Protein AF-A0AAW0RQA4-F1 (afdb_monomer_lite)

Organism: NCBI:txid1069075

InterPro domains:
  IPR039870 Cytochrome oxidase assembly factor 4-like [PTHR13639] (19-90)

Structure (mmCIF, N/CA/C/O backbone):
data_AF-A0AAW0RQA4-F1
#
_entry.id   AF-A0AAW0RQA4-F1
#
loop_
_atom_site.group_PDB
_atom_site.id
_atom_site.type_symbol
_atom_site.label_atom_id
_atom_site.label_alt_id
_atom_site.label_comp_id
_atom_site.label_asym_id
_atom_site.label_entity_id
_atom_site.label_seq_id
_atom_site.pdbx_PDB_ins_code
_atom_site.Cartn_x
_atom_site.Cartn_y
_atom_site.Cartn_z
_atom_site.occupancy
_atom_site.B_iso_or_equiv
_atom_site.auth_seq_id
_atom_site.auth_comp_id
_a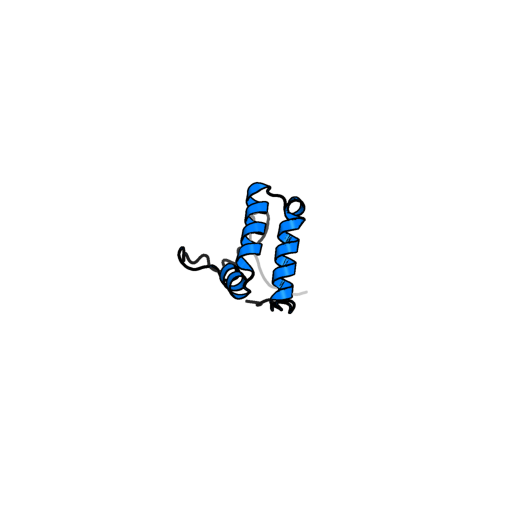tom_site.auth_asym_id
_atom_site.auth_atom_id
_atom_site.pdbx_PDB_model_num
ATOM 1 N N . MET A 1 1 ? -41.077 22.503 -58.609 1.00 51.47 1 MET A N 1
ATOM 2 C CA . MET A 1 1 ? -40.604 23.748 -59.257 1.00 51.47 1 MET A CA 1
ATOM 3 C C . MET A 1 1 ? -40.700 24.875 -58.234 1.00 51.47 1 MET A C 1
ATOM 5 O O . MET A 1 1 ? -41.739 24.958 -57.597 1.00 51.47 1 MET A O 1
ATOM 9 N N . GLY A 1 2 ? -39.643 25.687 -58.086 1.00 40.91 2 GLY A N 1
ATOM 10 C CA . GLY A 1 2 ? -39.533 26.836 -57.163 1.00 40.91 2 GLY A CA 1
ATOM 11 C C . GLY A 1 2 ? -38.747 26.476 -55.893 1.00 40.91 2 GLY A C 1
ATOM 12 O O . GLY A 1 2 ? -39.289 25.762 -55.063 1.00 40.91 2 GLY A O 1
ATOM 13 N N . SER A 1 3 ? -37.435 26.692 -55.756 1.00 51.06 3 SER A N 1
ATOM 14 C CA . SER A 1 3 ? -36.550 27.876 -55.880 1.00 51.06 3 SER A CA 1
ATOM 15 C C . SER A 1 3 ? -36.287 28.588 -54.548 1.00 51.06 3 SER A C 1
ATOM 17 O O . SER A 1 3 ? -37.212 28.861 -53.791 1.00 51.06 3 SER A O 1
ATOM 19 N N . SER A 1 4 ? -35.007 28.953 -54.388 1.00 49.97 4 SER A N 1
ATOM 20 C CA . SER A 1 4 ? -34.358 29.790 -53.362 1.00 49.97 4 SER A CA 1
ATOM 21 C C . SER A 1 4 ? -33.909 29.033 -52.102 1.00 49.97 4 SER A C 1
ATOM 23 O O . SER A 1 4 ? -34.717 28.453 -51.391 1.00 49.97 4 SER A O 1
ATOM 25 N N . HIS A 1 5 ? -32.617 28.987 -51.757 1.00 49.38 5 HIS A N 1
ATOM 26 C CA . HIS A 1 5 ? -31.711 30.137 -51.671 1.00 49.38 5 HIS A CA 1
ATOM 27 C C . HIS A 1 5 ? -30.247 29.827 -52.064 1.00 49.38 5 HIS A C 1
ATOM 29 O O . HIS A 1 5 ? -29.685 28.803 -51.689 1.00 49.38 5 HIS A O 1
ATOM 35 N N . SER A 1 6 ? -29.692 30.774 -52.830 1.00 50.28 6 SER A N 1
ATOM 36 C CA . SER A 1 6 ? -28.319 31.304 -52.946 1.00 50.28 6 SER A CA 1
ATOM 37 C C . SER A 1 6 ? -27.213 30.691 -52.061 1.00 50.28 6 SER A C 1
ATOM 39 O O . SER A 1 6 ? -27.361 30.604 -50.850 1.00 50.28 6 SER A O 1
ATOM 41 N N . ALA A 1 7 ? -26.134 30.173 -52.665 1.00 44.28 7 ALA A N 1
ATOM 42 C CA . ALA A 1 7 ? -24.845 30.848 -52.950 1.00 44.28 7 ALA A CA 1
ATOM 43 C C . ALA A 1 7 ? -23.923 30.972 -51.713 1.00 44.28 7 ALA A C 1
ATOM 45 O O . ALA A 1 7 ? -24.141 31.828 -50.868 1.00 44.28 7 ALA A O 1
ATOM 46 N N . GLN A 1 8 ? -22.957 30.048 -51.569 1.00 46.25 8 GLN A N 1
ATOM 47 C CA . GLN A 1 8 ? -21.498 30.249 -51.781 1.00 46.25 8 GLN A CA 1
ATOM 48 C C . GLN A 1 8 ? -20.756 30.561 -50.453 1.00 46.25 8 GLN A C 1
ATOM 50 O O . GLN A 1 8 ? -21.400 31.027 -49.522 1.00 46.25 8 GLN A O 1
ATOM 55 N N . PRO A 1 9 ? -19.418 30.430 -50.334 1.00 53.88 9 PRO A N 1
ATOM 56 C CA . PRO A 1 9 ? -18.503 29.444 -50.920 1.00 53.88 9 PRO A CA 1
ATOM 57 C C . PRO A 1 9 ? -17.377 28.975 -49.938 1.00 53.88 9 PRO A C 1
ATOM 59 O O . PRO A 1 9 ? -17.278 29.415 -48.801 1.00 53.88 9 PRO A O 1
ATOM 62 N N . GLU A 1 10 ? -16.534 28.052 -50.419 1.00 51.31 10 GLU A N 1
ATOM 63 C CA . GLU A 1 10 ? -15.106 27.831 -50.096 1.00 51.31 10 GLU A CA 1
ATOM 64 C C . GLU A 1 10 ? -14.543 27.997 -48.662 1.00 51.31 10 GLU A C 1
ATOM 66 O O . GLU A 1 10 ? -14.253 29.090 -48.192 1.00 51.31 10 GLU A O 1
ATOM 71 N N . ASN A 1 11 ? -14.158 26.867 -48.052 1.00 46.47 11 ASN A N 1
ATOM 72 C CA . ASN A 1 11 ? -12.916 26.769 -47.272 1.00 46.47 11 ASN A CA 1
ATOM 73 C C . ASN A 1 11 ? -12.421 25.309 -47.224 1.00 46.47 11 ASN A C 1
ATOM 75 O O . ASN A 1 11 ? -12.825 24.505 -46.390 1.00 46.47 11 ASN A O 1
ATOM 79 N N . ARG A 1 12 ? -11.541 24.951 -48.168 1.00 52.41 12 ARG A N 1
ATOM 80 C CA . ARG A 1 12 ? -10.625 23.807 -48.049 1.00 52.41 12 ARG A CA 1
ATOM 81 C C . ARG A 1 12 ? -9.405 24.295 -47.278 1.00 52.41 12 ARG A C 1
ATOM 83 O O . ARG A 1 12 ? -8.698 25.090 -47.887 1.00 52.41 12 ARG A O 1
ATOM 90 N N . LYS A 1 13 ? -9.151 23.780 -46.066 1.00 41.22 13 LYS A N 1
ATOM 91 C CA . LYS A 1 13 ? -7.841 23.459 -45.431 1.00 41.22 13 LYS A CA 1
ATOM 92 C C . LYS A 1 13 ? -8.152 22.502 -44.261 1.00 41.22 13 LYS A C 1
ATOM 94 O O . LYS A 1 13 ? -8.997 22.834 -43.448 1.00 41.22 13 LYS A O 1
ATOM 99 N N . ALA A 1 14 ? -7.875 21.205 -44.394 1.00 49.69 14 ALA A N 1
ATOM 100 C CA . ALA A 1 14 ? -6.642 20.529 -43.963 1.00 49.69 14 ALA A CA 1
ATOM 101 C C . ALA A 1 14 ? -6.460 20.524 -42.429 1.00 49.69 14 ALA A C 1
ATOM 103 O O . ALA A 1 14 ? -6.068 21.547 -41.891 1.00 49.69 14 ALA A O 1
ATOM 104 N N . GLU A 1 15 ? -6.767 19.381 -41.795 1.00 54.09 15 GLU A N 1
ATOM 105 C CA . GLU A 1 15 ? -6.229 18.808 -40.531 1.00 54.09 15 GLU A CA 1
ATOM 106 C C . GLU A 1 15 ? -7.076 17.535 -40.265 1.00 54.09 15 GLU A C 1
ATOM 108 O O . GLU A 1 15 ? -8.290 17.626 -40.101 1.00 54.09 15 GLU A O 1
ATOM 113 N N . GLU A 1 16 ? -6.630 16.308 -40.568 1.00 47.78 16 GLU A N 1
ATOM 114 C CA . GLU A 1 16 ? -5.673 15.477 -39.802 1.00 47.78 16 GLU A CA 1
ATOM 115 C C . GLU A 1 16 ? -6.013 15.480 -38.304 1.00 47.78 16 GLU A C 1
ATOM 117 O O . GLU A 1 16 ? -5.826 16.463 -37.610 1.00 47.78 16 GLU A O 1
ATOM 122 N N . ASP A 1 17 ? -6.816 14.512 -37.867 1.00 43.50 17 ASP A N 1
ATOM 123 C CA . ASP A 1 17 ? -6.363 13.316 -37.138 1.00 43.50 17 ASP A CA 1
ATOM 124 C C . ASP A 1 17 ? -6.287 13.533 -35.613 1.00 43.50 17 ASP A C 1
ATOM 126 O O . ASP A 1 17 ? -5.505 14.317 -35.094 1.00 43.50 17 ASP A O 1
ATOM 130 N N . LYS A 1 18 ? -7.082 12.714 -34.911 1.00 40.50 18 LYS A N 1
ATOM 131 C CA . LYS A 1 18 ? -6.767 12.144 -33.596 1.00 40.50 18 LYS A CA 1
ATOM 132 C C . LYS A 1 18 ? -6.883 13.032 -32.341 1.00 40.50 18 LYS A C 1
ATOM 134 O O . LYS A 1 18 ? -5.940 13.606 -31.827 1.00 40.50 18 LYS A O 1
ATOM 139 N N . MET A 1 19 ? -8.047 12.841 -31.719 1.00 45.88 19 MET A N 1
ATOM 140 C CA . MET A 1 19 ? -8.180 12.193 -30.404 1.00 45.88 19 MET A CA 1
ATOM 141 C C . MET A 1 19 ? -7.809 12.972 -29.130 1.00 45.88 19 MET A C 1
ATOM 143 O O . MET A 1 19 ? -6.654 13.222 -28.816 1.00 45.88 19 MET A O 1
ATOM 147 N N . GLN A 1 20 ? -8.863 13.079 -28.319 1.00 45.62 20 GLN A N 1
ATOM 148 C CA . GLN A 1 20 ? -8.916 13.079 -26.859 1.00 45.62 20 GLN A CA 1
ATOM 149 C C . GLN A 1 20 ? -8.516 14.359 -26.118 1.00 45.62 20 GLN A C 1
ATOM 151 O O . GLN A 1 20 ? -7.356 14.727 -25.977 1.00 45.62 20 GLN A O 1
ATOM 156 N N . GLN A 1 21 ? -9.564 14.965 -25.567 1.00 50.84 21 GLN A N 1
ATOM 157 C CA . GLN A 1 21 ? -9.563 16.016 -24.562 1.00 50.84 21 GLN A CA 1
ATOM 158 C C . GLN A 1 21 ? -8.716 15.616 -23.340 1.00 50.84 21 GLN A C 1
ATOM 160 O O . GLN A 1 21 ? -8.890 14.497 -22.846 1.00 50.84 21 GLN A O 1
ATOM 165 N N . PRO A 1 22 ? -7.865 16.504 -22.801 1.00 48.16 22 PRO A N 1
ATOM 166 C CA . PRO A 1 22 ? -7.376 16.365 -21.443 1.00 48.16 22 PRO A CA 1
ATOM 167 C C . PRO A 1 22 ? -8.400 16.998 -20.495 1.00 48.16 22 PRO A C 1
ATOM 169 O O . PRO A 1 22 ? -8.516 18.221 -20.415 1.00 48.16 22 PRO A O 1
ATOM 172 N N . ASP A 1 23 ? -9.147 16.155 -19.783 1.00 42.59 23 ASP A N 1
ATOM 173 C CA . ASP A 1 23 ? -9.791 16.565 -18.538 1.00 42.59 23 ASP A CA 1
ATOM 174 C C . ASP A 1 23 ? -8.674 16.868 -17.531 1.00 42.59 23 ASP A C 1
ATOM 176 O O . ASP A 1 23 ? -7.991 15.981 -17.016 1.00 42.59 23 ASP A O 1
ATOM 180 N N . ALA A 1 24 ? -8.392 18.157 -17.378 1.00 54.62 24 ALA A N 1
ATOM 181 C CA . ALA A 1 24 ? -7.416 18.683 -16.447 1.00 54.62 24 ALA A CA 1
ATOM 182 C C . ALA A 1 24 ? -8.083 18.856 -15.080 1.00 54.62 24 ALA A C 1
ATOM 184 O O . ALA A 1 24 ? -8.361 19.977 -14.657 1.00 54.62 24 ALA A O 1
ATOM 185 N N . THR A 1 25 ? -8.319 17.750 -14.377 1.00 51.59 25 THR A N 1
ATOM 186 C CA . THR A 1 25 ? -8.624 17.809 -12.947 1.00 51.59 25 THR A CA 1
ATOM 187 C C . THR A 1 25 ? -7.309 17.856 -12.159 1.00 51.59 25 THR A C 1
ATOM 189 O O . THR A 1 25 ? -6.694 16.845 -11.841 1.00 51.59 25 THR A O 1
ATOM 192 N N . THR A 1 26 ? -6.875 19.093 -11.906 1.00 47.44 26 THR A N 1
ATOM 193 C CA . THR A 1 26 ? -6.188 19.549 -10.686 1.00 47.44 26 THR A CA 1
ATOM 194 C C . THR A 1 26 ? -4.868 18.859 -10.312 1.00 47.44 26 THR A C 1
ATOM 196 O O . THR A 1 26 ? -4.793 18.071 -9.377 1.00 47.44 26 THR A O 1
ATOM 199 N N . GLN A 1 27 ? -3.774 19.282 -10.954 1.00 54.94 27 GLN A N 1
ATOM 200 C CA . GLN A 1 27 ? -2.467 19.324 -10.290 1.00 54.94 27 GLN A CA 1
ATOM 201 C C . GLN A 1 27 ? -2.373 20.626 -9.484 1.00 54.94 27 GLN A C 1
ATOM 203 O O . GLN A 1 27 ? -1.877 21.637 -9.980 1.00 54.94 27 GLN A O 1
ATOM 208 N N . THR A 1 28 ? -2.881 20.630 -8.252 1.00 49.38 28 THR A N 1
ATOM 209 C CA . THR A 1 28 ? -2.466 21.632 -7.264 1.00 49.38 28 THR A CA 1
ATOM 210 C C . THR A 1 28 ? -1.322 21.049 -6.463 1.00 49.38 28 THR A C 1
ATOM 212 O O . THR A 1 28 ? -1.467 20.043 -5.781 1.00 49.38 28 THR A O 1
ATOM 215 N N . ASN A 1 29 ? -0.176 21.691 -6.634 1.00 51.41 29 ASN A N 1
ATOM 216 C CA . ASN A 1 29 ? 1.035 21.555 -5.854 1.00 51.41 29 ASN A CA 1
ATOM 217 C C . ASN A 1 29 ? 0.727 21.720 -4.354 1.00 51.41 29 ASN A C 1
ATOM 219 O O . ASN A 1 29 ? 0.605 22.845 -3.882 1.00 51.41 29 ASN A O 1
ATOM 223 N N . ASP A 1 30 ? 0.599 20.606 -3.641 1.00 48.62 30 ASP A N 1
ATOM 224 C CA . ASP A 1 30 ? 0.745 20.546 -2.189 1.00 48.62 30 ASP A CA 1
ATOM 225 C C . ASP A 1 30 ? 1.766 19.438 -1.907 1.00 48.62 30 ASP A C 1
ATOM 227 O O . ASP A 1 30 ? 1.434 18.269 -1.754 1.00 48.62 30 ASP A O 1
ATOM 231 N N . ASP A 1 31 ? 3.046 19.799 -2.016 1.00 59.62 31 ASP A N 1
ATOM 232 C CA . ASP A 1 31 ? 4.203 18.899 -1.848 1.00 59.62 31 ASP A CA 1
ATOM 233 C C . ASP A 1 31 ? 4.348 18.397 -0.391 1.00 59.62 31 ASP A C 1
ATOM 235 O O . ASP A 1 31 ? 5.197 17.558 -0.105 1.00 59.62 31 ASP A O 1
ATOM 239 N N . ASP A 1 32 ? 3.500 18.888 0.523 1.00 64.69 32 ASP A N 1
ATOM 240 C CA . ASP A 1 32 ? 3.500 18.582 1.958 1.00 64.69 32 ASP A CA 1
ATOM 241 C C . ASP A 1 32 ? 2.237 17.819 2.432 1.00 64.69 32 ASP A C 1
ATOM 243 O O . ASP A 1 32 ? 2.231 17.284 3.544 1.00 64.69 32 ASP A O 1
ATOM 247 N N . GLU A 1 33 ? 1.173 17.701 1.621 1.00 75.38 33 GLU A N 1
ATOM 248 C CA . GLU A 1 33 ? -0.020 16.915 1.971 1.00 75.38 33 GLU A CA 1
ATOM 249 C C . GLU A 1 33 ? -0.034 15.524 1.308 1.00 75.38 33 GLU A C 1
ATOM 251 O O . GLU A 1 33 ? 0.126 15.415 0.091 1.00 75.38 33 GLU A O 1
ATOM 256 N N . PRO A 1 34 ? -0.320 14.439 2.064 1.00 77.75 34 PRO A N 1
ATOM 257 C CA . PRO A 1 34 ? -0.556 13.136 1.456 1.00 77.75 34 PRO A CA 1
ATOM 258 C C . PRO A 1 34 ? -1.756 13.226 0.510 1.00 77.75 34 PRO A C 1
ATOM 260 O O . PRO A 1 34 ? -2.793 13.809 0.860 1.00 77.75 34 PRO A O 1
ATOM 263 N N . ASP A 1 35 ? -1.623 12.642 -0.681 1.00 82.56 35 ASP A N 1
ATOM 264 C CA . ASP A 1 35 ? -2.700 12.636 -1.662 1.00 82.56 35 ASP A CA 1
ATOM 265 C C . ASP A 1 35 ? -3.939 11.881 -1.130 1.00 82.56 35 ASP A C 1
ATOM 267 O O . ASP A 1 35 ? -3.912 11.188 -0.108 1.00 82.56 35 ASP A O 1
ATOM 271 N N . GLU A 1 36 ? -5.081 12.035 -1.800 1.00 85.56 36 GLU A N 1
ATOM 272 C CA . GLU A 1 36 ? -6.338 11.399 -1.375 1.00 85.56 36 GLU A CA 1
ATOM 273 C C . GLU A 1 36 ? -6.255 9.860 -1.302 1.00 85.56 36 GLU A C 1
ATOM 275 O O . GLU A 1 36 ? -6.994 9.223 -0.539 1.00 85.56 36 GLU A O 1
ATOM 280 N N . TRP A 1 37 ? -5.379 9.242 -2.093 1.00 84.31 37 TRP A N 1
ATOM 281 C CA . TRP A 1 37 ? -5.129 7.807 -2.062 1.00 84.31 37 TRP A CA 1
ATOM 282 C C . TRP A 1 37 ? -4.247 7.425 -0.868 1.00 84.31 37 TRP A C 1
ATOM 284 O O . TRP A 1 37 ? -4.634 6.531 -0.109 1.00 84.31 37 TRP A O 1
ATOM 294 N N . ASP A 1 38 ? -3.158 8.147 -0.620 1.00 86.94 38 ASP A N 1
ATOM 295 C CA . ASP A 1 38 ? -2.296 7.961 0.548 1.00 86.94 38 ASP A CA 1
ATOM 296 C C . ASP A 1 38 ? -3.082 8.144 1.849 1.00 86.94 38 ASP A C 1
ATOM 298 O O . ASP A 1 38 ? -3.064 7.267 2.718 1.00 86.94 38 ASP A O 1
ATOM 302 N N . LYS A 1 39 ? -3.879 9.217 1.961 1.00 90.12 39 LYS A N 1
ATOM 303 C CA . LYS A 1 39 ? -4.788 9.461 3.098 1.00 90.12 39 LYS A CA 1
ATOM 304 C C . LYS A 1 39 ? -5.693 8.257 3.362 1.00 90.12 39 LYS A C 1
ATOM 306 O O . LYS A 1 39 ? -5.860 7.839 4.512 1.00 90.12 39 LYS A O 1
ATOM 311 N N . ARG A 1 40 ? -6.251 7.655 2.306 1.00 87.12 40 ARG A N 1
ATOM 312 C CA . ARG A 1 40 ? -7.088 6.453 2.422 1.00 87.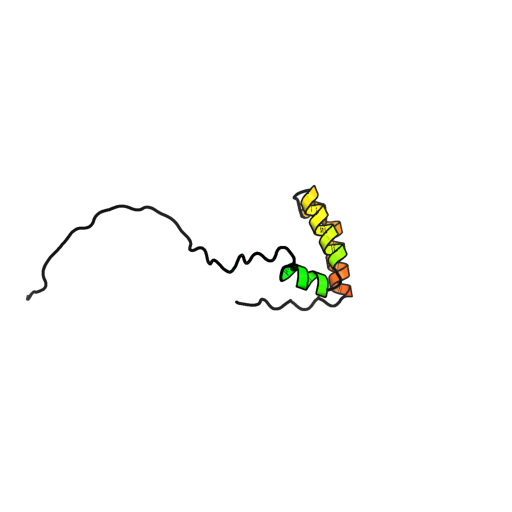12 40 ARG A CA 1
ATOM 313 C C . ARG A 1 40 ? -6.281 5.267 2.934 1.00 87.12 40 ARG A C 1
ATOM 315 O O . ARG A 1 40 ? -6.734 4.604 3.865 1.00 87.12 40 ARG A O 1
ATOM 322 N N . ILE A 1 41 ? -5.107 5.004 2.370 1.00 91.06 41 ILE A N 1
ATOM 323 C CA . ILE A 1 41 ? -4.260 3.894 2.812 1.00 91.06 41 ILE A CA 1
ATOM 324 C C . ILE A 1 41 ? -3.839 4.068 4.275 1.00 91.06 41 ILE A C 1
ATOM 326 O O . ILE A 1 41 ? -4.000 3.125 5.052 1.00 91.06 41 ILE A O 1
ATOM 330 N N . PHE A 1 42 ? -3.415 5.258 4.702 1.00 90.81 42 PHE A N 1
ATOM 331 C CA . PHE A 1 42 ? -3.102 5.518 6.111 1.00 90.81 42 PHE A CA 1
ATOM 332 C C . PHE A 1 42 ? -4.316 5.311 7.025 1.00 90.81 42 PHE A C 1
ATOM 334 O O . PHE A 1 42 ? -4.186 4.701 8.085 1.00 90.81 42 PHE A O 1
ATOM 341 N N . SER A 1 43 ? -5.514 5.723 6.593 1.00 90.62 43 SER A N 1
ATOM 342 C CA . SER A 1 43 ? -6.744 5.525 7.374 1.00 90.62 43 SER A CA 1
ATOM 343 C C . SER A 1 43 ? -7.137 4.052 7.557 1.00 90.62 43 SER A C 1
ATOM 345 O O . SER A 1 43 ? -7.839 3.723 8.510 1.00 90.62 43 SER A O 1
ATOM 347 N N . THR A 1 44 ? -6.667 3.157 6.679 1.00 90.50 44 THR A N 1
ATOM 348 C CA . THR A 1 44 ? -6.980 1.718 6.749 1.00 90.50 44 THR A CA 1
ATOM 349 C C . THR A 1 44 ? -6.191 0.977 7.829 1.00 90.50 44 THR A C 1
ATOM 351 O O . THR A 1 44 ? -6.595 -0.115 8.227 1.00 90.50 44 THR A O 1
ATOM 354 N N . GLY A 1 45 ? -5.069 1.543 8.289 1.00 94.06 45 GLY A N 1
ATOM 355 C CA . GLY A 1 45 ? -4.121 0.884 9.192 1.00 94.06 45 GLY A CA 1
ATOM 356 C C . GLY A 1 45 ? -3.171 -0.118 8.522 1.00 94.06 45 GLY A C 1
ATOM 357 O O . GLY A 1 45 ? -2.398 -0.749 9.229 1.00 94.06 45 GLY A O 1
ATOM 358 N N . CYS A 1 46 ? -3.198 -0.244 7.188 1.00 95.56 46 CYS A N 1
ATOM 359 C CA . CYS A 1 46 ? -2.368 -1.180 6.410 1.00 95.56 46 CYS A CA 1
ATOM 360 C C . CYS A 1 46 ? -1.285 -0.481 5.570 1.00 95.56 46 CYS A C 1
ATOM 362 O O . CYS A 1 46 ? -0.912 -0.944 4.486 1.00 95.56 46 CYS A O 1
ATOM 364 N N . SER A 1 47 ? -0.816 0.683 6.024 1.00 94.75 47 SER A N 1
ATOM 365 C CA . SER A 1 47 ? 0.154 1.497 5.286 1.00 94.75 47 SER A CA 1
ATOM 366 C C . SER A 1 47 ? 1.523 0.830 5.169 1.00 94.75 47 SER A C 1
ATOM 368 O O . SER A 1 47 ? 2.177 0.979 4.142 1.00 94.75 47 SER A O 1
ATOM 370 N N . GLU A 1 48 ? 1.952 0.062 6.173 1.00 96.06 48 GLU A N 1
ATOM 371 C CA . GLU A 1 48 ? 3.247 -0.630 6.146 1.00 96.06 48 GLU A CA 1
ATOM 372 C C . GLU A 1 48 ? 3.278 -1.751 5.099 1.00 96.06 48 GLU A C 1
ATOM 374 O O . GLU A 1 48 ? 4.251 -1.895 4.357 1.00 96.06 48 GLU A O 1
ATOM 379 N N . GLU A 1 49 ? 2.212 -2.547 5.001 1.00 96.56 49 GLU A N 1
ATOM 380 C CA . GLU A 1 49 ? 2.088 -3.587 3.981 1.00 96.56 49 GLU A CA 1
ATOM 381 C C . GLU A 1 49 ? 1.957 -2.982 2.582 1.00 96.56 49 GLU A C 1
ATOM 383 O O . GLU A 1 49 ? 2.539 -3.511 1.632 1.00 96.56 49 GLU A O 1
ATOM 388 N N . ASN A 1 50 ? 1.248 -1.854 2.453 1.00 94.94 50 ASN A N 1
ATOM 389 C CA . ASN A 1 50 ? 1.171 -1.113 1.196 1.00 94.94 50 ASN A CA 1
ATOM 390 C C . ASN A 1 50 ? 2.543 -0.572 0.765 1.00 94.94 50 ASN A C 1
ATOM 392 O O . ASN A 1 50 ? 2.899 -0.688 -0.409 1.00 94.94 50 ASN A O 1
ATOM 396 N N . ALA A 1 51 ? 3.330 -0.033 1.704 1.00 95.56 51 ALA A N 1
ATOM 397 C CA . ALA A 1 51 ? 4.687 0.439 1.442 1.00 95.56 51 ALA A CA 1
ATOM 398 C C . ALA A 1 51 ? 5.575 -0.709 0.949 1.00 95.56 51 ALA A C 1
ATOM 400 O O . ALA A 1 51 ? 6.116 -0.621 -0.145 1.00 95.56 51 ALA A O 1
ATOM 401 N N . LYS A 1 52 ? 5.598 -1.852 1.650 1.00 96.50 52 LYS A N 1
ATOM 402 C CA . LYS A 1 52 ? 6.366 -3.043 1.226 1.00 96.50 52 LYS A CA 1
ATOM 403 C C . LYS A 1 52 ? 5.984 -3.534 -0.173 1.00 96.50 52 LYS A C 1
ATOM 405 O O . LYS A 1 52 ? 6.847 -3.927 -0.956 1.00 96.50 52 LYS A O 1
ATOM 410 N N . MET A 1 53 ? 4.691 -3.527 -0.499 1.00 95.88 53 MET A N 1
ATOM 411 C CA . MET A 1 53 ? 4.210 -3.894 -1.833 1.00 95.88 53 MET A CA 1
ATOM 412 C C . MET A 1 53 ? 4.680 -2.897 -2.901 1.00 95.88 53 MET A C 1
ATOM 414 O O . MET A 1 53 ? 5.132 -3.313 -3.972 1.00 95.88 53 MET A O 1
ATOM 418 N N . THR A 1 54 ? 4.594 -1.600 -2.604 1.00 94.75 54 THR A N 1
ATOM 419 C CA . THR A 1 54 ? 5.025 -0.520 -3.502 1.00 94.75 54 THR A CA 1
ATOM 420 C C . THR A 1 54 ? 6.539 -0.538 -3.702 1.00 94.75 54 THR A C 1
ATOM 422 O O . THR A 1 54 ? 6.995 -0.441 -4.840 1.00 94.75 54 THR A O 1
ATOM 425 N N . ASP A 1 55 ? 7.306 -0.777 -2.640 1.00 96.62 55 ASP A N 1
ATOM 426 C CA . ASP A 1 55 ? 8.762 -0.922 -2.666 1.00 96.62 55 ASP A CA 1
ATOM 427 C C . ASP A 1 55 ? 9.179 -2.116 -3.529 1.00 96.62 55 ASP A C 1
ATOM 429 O O . ASP A 1 55 ? 9.994 -1.966 -4.440 1.00 96.62 55 ASP A O 1
ATOM 433 N N . CYS A 1 56 ? 8.548 -3.283 -3.346 1.00 97.75 56 CYS A N 1
ATOM 434 C CA . CYS A 1 56 ? 8.823 -4.452 -4.185 1.00 97.75 56 CYS A CA 1
ATOM 435 C C . CYS A 1 56 ? 8.569 -4.161 -5.673 1.00 97.75 56 CYS A C 1
ATOM 437 O O . CYS A 1 56 ? 9.374 -4.533 -6.534 1.00 97.75 56 CYS A O 1
ATOM 439 N N . TYR A 1 57 ? 7.469 -3.472 -6.000 1.00 96.06 57 TYR A N 1
ATOM 440 C CA . TYR A 1 57 ? 7.220 -3.050 -7.376 1.00 96.06 57 TYR A CA 1
ATOM 441 C C . TYR A 1 57 ? 8.250 -2.023 -7.839 1.00 96.06 57 TYR A C 1
ATOM 443 O O . TYR A 1 57 ? 8.692 -2.083 -8.982 1.00 96.06 57 TYR A O 1
ATOM 451 N N . PHE A 1 58 ? 8.665 -1.090 -6.987 1.00 96.56 58 PHE A N 1
ATOM 452 C CA . PHE A 1 58 ? 9.653 -0.092 -7.359 1.00 96.56 58 PHE A CA 1
ATOM 453 C C . PHE A 1 58 ? 11.000 -0.731 -7.715 1.00 96.56 58 PHE A C 1
ATOM 455 O O . PHE A 1 58 ? 11.599 -0.325 -8.714 1.00 96.56 58 PHE A O 1
ATOM 462 N N . GLU A 1 59 ? 11.420 -1.749 -6.966 1.00 96.38 59 GLU A N 1
ATOM 463 C CA . GLU A 1 59 ? 12.651 -2.506 -7.201 1.00 96.38 59 GLU A CA 1
ATOM 464 C C . GLU A 1 59 ? 12.556 -3.418 -8.430 1.00 96.38 59 GLU A C 1
ATOM 466 O O . GLU A 1 59 ? 13.446 -3.415 -9.282 1.00 96.38 59 GLU A O 1
ATOM 471 N N . LYS A 1 60 ? 11.480 -4.207 -8.543 1.00 95.62 60 LYS A N 1
ATOM 472 C CA . LYS A 1 60 ? 11.366 -5.264 -9.565 1.00 95.62 60 LYS A CA 1
ATOM 473 C C . LYS A 1 60 ? 10.681 -4.812 -10.848 1.00 95.62 60 LYS A C 1
ATOM 475 O O . LYS A 1 60 ? 10.843 -5.453 -11.882 1.00 95.62 60 LYS A O 1
ATOM 480 N N . LYS A 1 61 ? 9.871 -3.755 -10.773 1.00 95.75 61 LYS A N 1
ATOM 481 C CA . LYS A 1 61 ? 8.951 -3.281 -11.822 1.00 95.75 61 LYS A CA 1
ATOM 482 C C . LYS A 1 61 ? 7.991 -4.364 -12.343 1.00 95.75 61 LYS A C 1
ATOM 484 O O . LYS A 1 61 ? 7.445 -4.235 -13.435 1.00 95.75 61 LYS A O 1
ATOM 489 N N . ASP A 1 62 ? 7.750 -5.414 -11.554 1.00 93.62 62 ASP A N 1
ATOM 490 C CA . ASP A 1 62 ? 6.820 -6.503 -11.867 1.00 93.62 62 ASP A CA 1
ATOM 491 C C . ASP A 1 62 ? 6.011 -6.895 -10.627 1.00 93.62 62 ASP A C 1
ATOM 493 O O . ASP A 1 62 ? 6.527 -7.476 -9.673 1.00 93.62 62 ASP A O 1
ATOM 497 N N . TRP A 1 63 ? 4.708 -6.616 -10.665 1.00 92.31 63 TRP A N 1
ATOM 498 C CA . 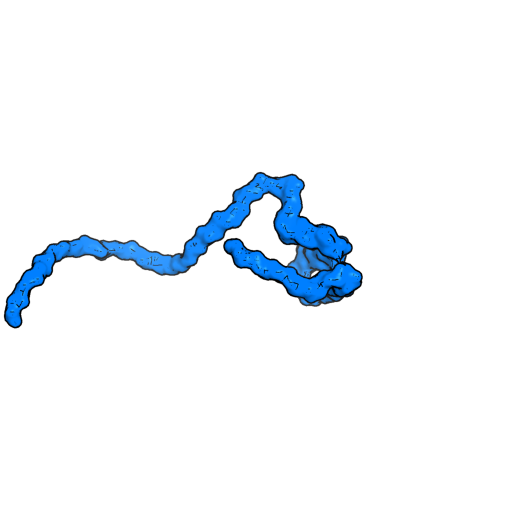TRP A 1 63 ? 3.790 -6.920 -9.570 1.00 92.31 63 TRP A CA 1
ATOM 499 C C . TRP A 1 63 ? 3.602 -8.428 -9.343 1.00 92.31 63 TRP A C 1
ATOM 501 O O . TRP A 1 63 ? 3.271 -8.840 -8.231 1.00 92.31 63 TRP A O 1
ATOM 511 N N . ARG A 1 64 ? 3.840 -9.279 -10.353 1.00 95.44 64 ARG A N 1
ATOM 512 C CA . ARG A 1 64 ? 3.727 -10.742 -10.202 1.00 95.44 64 ARG A CA 1
ATOM 513 C C . ARG A 1 64 ? 4.823 -11.292 -9.298 1.00 95.44 64 ARG A C 1
ATOM 515 O O . ARG A 1 64 ? 4.575 -12.190 -8.493 1.00 95.44 64 ARG A O 1
ATOM 522 N N . ALA A 1 65 ? 6.013 -10.702 -9.375 1.00 95.94 65 ALA A N 1
ATOM 523 C CA . ALA A 1 65 ? 7.141 -11.025 -8.509 1.00 95.94 65 ALA A CA 1
ATOM 524 C C . ALA A 1 65 ? 6.972 -10.510 -7.063 1.00 95.94 65 ALA A C 1
ATOM 526 O O . ALA A 1 65 ? 7.819 -10.817 -6.219 1.00 95.94 65 ALA A O 1
ATOM 527 N N . CYS A 1 66 ? 5.891 -9.768 -6.785 1.00 97.12 66 CYS A N 1
ATOM 528 C CA . CYS A 1 66 ? 5.532 -9.199 -5.482 1.00 97.12 66 CYS A CA 1
ATOM 529 C C . CYS A 1 66 ? 4.275 -9.848 -4.877 1.00 97.12 66 CYS A C 1
ATOM 531 O O . CYS A 1 66 ? 3.523 -9.239 -4.115 1.00 97.12 66 CYS A O 1
ATOM 533 N N . THR A 1 67 ? 3.996 -11.100 -5.262 1.00 96.38 67 THR A N 1
ATOM 534 C CA . THR A 1 67 ? 2.805 -11.826 -4.795 1.00 96.38 67 THR A CA 1
ATOM 535 C C . THR A 1 67 ? 2.783 -11.956 -3.269 1.00 96.38 67 THR A C 1
ATOM 537 O O . THR A 1 67 ? 1.712 -11.877 -2.675 1.00 96.38 67 THR A O 1
ATOM 540 N N . SER A 1 68 ? 3.941 -12.122 -2.625 1.00 96.75 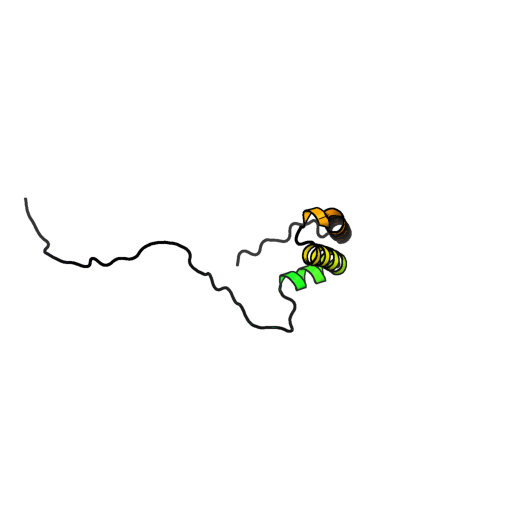68 SER A N 1
ATOM 541 C CA . SER A 1 68 ? 4.044 -12.252 -1.164 1.00 96.75 68 SER A CA 1
ATOM 542 C C . SER A 1 68 ? 3.573 -10.982 -0.447 1.00 96.75 68 SER A C 1
ATOM 544 O O . SER A 1 68 ? 2.709 -11.028 0.427 1.00 96.75 68 SER A O 1
ATOM 546 N N . GLU A 1 69 ? 4.085 -9.829 -0.866 1.00 96.62 69 GLU A N 1
ATOM 547 C CA . GLU A 1 69 ? 3.754 -8.508 -0.332 1.00 96.62 69 GLU A CA 1
ATOM 548 C C . GLU A 1 69 ? 2.273 -8.191 -0.565 1.00 96.62 69 GLU A C 1
ATOM 550 O O . GLU A 1 69 ? 1.575 -7.721 0.332 1.00 96.62 69 GLU A O 1
ATOM 555 N N . MET A 1 70 ? 1.758 -8.564 -1.739 1.00 94.94 70 MET A N 1
ATOM 556 C CA . MET A 1 70 ? 0.351 -8.396 -2.085 1.00 94.94 70 MET A CA 1
ATOM 557 C C . MET A 1 70 ? -0.580 -9.260 -1.212 1.00 94.94 70 MET A C 1
ATOM 559 O O . MET A 1 70 ? -1.690 -8.833 -0.895 1.00 94.94 70 MET A O 1
ATOM 563 N N . GLN A 1 71 ? -0.159 -10.464 -0.804 1.00 96.88 71 GLN A N 1
ATOM 564 C CA . GLN A 1 71 ? -0.925 -11.288 0.144 1.00 96.88 71 GLN A CA 1
ATOM 565 C C . GLN A 1 71 ? -0.894 -10.704 1.557 1.00 96.88 71 GLN A C 1
ATOM 567 O O . GLN A 1 71 ? -1.939 -10.640 2.198 1.00 96.88 71 GLN A O 1
ATOM 572 N N . GLN A 1 72 ? 0.258 -10.209 2.016 1.00 96.88 72 GLN A N 1
ATOM 573 C CA . GLN A 1 72 ? 0.362 -9.547 3.322 1.00 96.88 72 GLN A CA 1
ATOM 574 C C . GLN A 1 72 ? -0.569 -8.334 3.413 1.00 96.88 72 GLN A C 1
ATOM 576 O O . GLN A 1 72 ? -1.312 -8.199 4.386 1.00 96.88 72 GLN A O 1
ATOM 581 N N . PHE A 1 73 ? -0.610 -7.510 2.363 1.00 95.69 73 PHE A N 1
ATOM 582 C CA . PHE A 1 73 ? -1.544 -6.391 2.293 1.00 95.69 73 PHE A CA 1
ATOM 583 C C . PHE A 1 73 ? -3.003 -6.854 2.375 1.00 95.69 73 PHE A C 1
ATOM 585 O O . PHE A 1 73 ? -3.769 -6.317 3.170 1.00 95.69 73 PHE A O 1
ATOM 592 N N . LYS A 1 74 ? -3.391 -7.902 1.633 1.00 93.75 74 LYS A N 1
ATOM 593 C CA . LYS A 1 74 ? -4.753 -8.472 1.699 1.00 93.75 74 LYS A CA 1
ATOM 594 C C . LYS A 1 74 ? -5.101 -9.024 3.079 1.00 93.75 74 LYS A C 1
ATOM 596 O O . LYS A 1 74 ? -6.236 -8.874 3.529 1.00 93.75 74 LYS A O 1
ATOM 601 N N . GLU A 1 75 ? -4.154 -9.672 3.747 1.00 96.00 75 GLU A N 1
ATOM 602 C CA . GLU A 1 75 ? -4.355 -10.173 5.104 1.00 96.00 75 GLU A CA 1
ATOM 603 C C . GLU A 1 75 ? -4.567 -9.034 6.099 1.00 96.00 75 GLU A C 1
ATOM 605 O O . GLU A 1 75 ? -5.504 -9.108 6.895 1.00 96.00 75 GLU A O 1
ATOM 610 N N . CYS A 1 76 ? -3.753 -7.975 6.034 1.00 95.81 76 CYS A N 1
ATOM 611 C CA . CYS A 1 76 ? -3.975 -6.774 6.837 1.00 95.81 76 CYS A CA 1
ATOM 612 C C . CYS A 1 76 ? -5.354 -6.174 6.539 1.00 95.81 76 CYS A C 1
ATOM 614 O O . CYS A 1 76 ? -6.156 -5.964 7.449 1.00 95.81 76 CYS A O 1
ATOM 616 N N . TRP A 1 77 ? -5.674 -6.006 5.256 1.00 93.56 77 TRP A N 1
ATOM 617 C CA . TRP A 1 77 ? -6.931 -5.427 4.792 1.00 93.56 77 TRP A CA 1
ATOM 618 C C . TRP A 1 77 ? -8.151 -6.155 5.364 1.00 93.56 77 TRP A C 1
ATOM 620 O O . TRP A 1 77 ? -9.087 -5.528 5.863 1.00 93.56 77 TRP A O 1
ATOM 630 N N . LYS A 1 78 ? -8.107 -7.491 5.360 1.00 93.25 78 LYS A N 1
ATOM 631 C CA . LYS A 1 78 ? -9.140 -8.342 5.952 1.00 93.25 78 LYS A CA 1
ATOM 632 C C . LYS A 1 78 ? -9.212 -8.208 7.473 1.00 93.25 78 LYS A C 1
ATOM 634 O O . LYS A 1 78 ? -10.304 -8.115 8.023 1.00 93.25 78 LYS A O 1
ATOM 639 N N . ARG A 1 79 ? -8.069 -8.192 8.167 1.00 93.69 79 ARG A N 1
ATOM 640 C CA . ARG A 1 79 ? -8.020 -8.048 9.637 1.00 93.69 79 ARG A CA 1
ATOM 641 C C . ARG A 1 79 ? -8.603 -6.717 10.107 1.00 93.69 79 ARG A C 1
ATOM 643 O O . ARG A 1 79 ? -9.235 -6.682 11.156 1.00 93.69 79 ARG A O 1
ATOM 650 N N . HIS A 1 80 ? -8.417 -5.660 9.323 1.00 91.62 80 HIS A N 1
ATOM 651 C CA . HIS A 1 80 ? -8.944 -4.324 9.601 1.00 91.62 80 HIS A CA 1
ATOM 652 C C . HIS A 1 80 ? -10.401 -4.133 9.147 1.00 91.62 80 HIS A C 1
ATOM 654 O O . HIS A 1 80 ? -10.970 -3.067 9.359 1.00 91.62 80 HIS A O 1
ATOM 660 N N . GLY A 1 81 ? -11.035 -5.162 8.569 1.00 90.62 81 GLY A N 1
ATOM 661 C CA . GLY A 1 81 ? -12.445 -5.105 8.17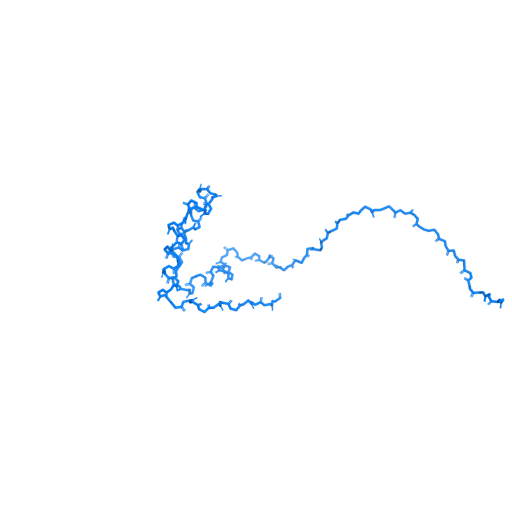6 1.00 90.62 81 GLY A CA 1
ATOM 662 C C . GLY A 1 81 ? -12.713 -4.210 6.965 1.00 90.62 81 GLY A C 1
ATOM 663 O O . GLY A 1 81 ? -13.845 -3.789 6.751 1.00 90.62 81 GLY A O 1
ATOM 664 N N . ASN A 1 82 ? -11.700 -3.952 6.136 1.00 88.50 82 ASN A N 1
ATOM 665 C CA . ASN A 1 82 ? -11.820 -3.098 4.952 1.00 88.50 82 ASN A CA 1
ATOM 666 C C . ASN A 1 82 ? -12.474 -3.835 3.758 1.00 88.50 82 ASN A C 1
ATOM 668 O O . ASN A 1 82 ? -12.330 -3.434 2.606 1.00 88.50 82 ASN A O 1
ATOM 672 N N . GLU A 1 83 ? -13.156 -4.957 4.006 1.00 81.88 83 GLU A N 1
ATOM 673 C CA . GLU A 1 83 ? -13.728 -5.843 2.981 1.00 81.88 83 GLU A CA 1
ATOM 674 C C . GLU A 1 83 ? -14.910 -5.207 2.231 1.00 81.88 83 GLU A C 1
ATOM 676 O O . GLU A 1 83 ? -15.228 -5.623 1.114 1.00 81.88 83 GLU A O 1
ATOM 681 N N . GLU A 1 84 ? -15.517 -4.167 2.805 1.00 82.56 84 GLU A N 1
ATOM 6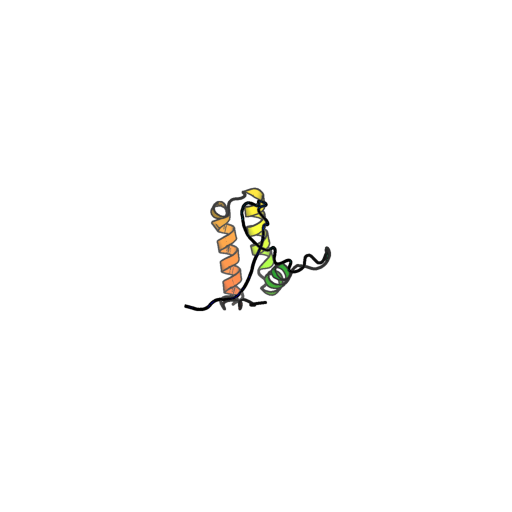82 C CA . GLU A 1 84 ? -16.509 -3.353 2.114 1.00 82.56 84 GLU A CA 1
ATOM 683 C C . GLU A 1 84 ? -15.868 -2.626 0.931 1.00 82.56 84 GLU A C 1
ATOM 685 O O . GLU A 1 84 ? -14.836 -1.956 1.041 1.00 82.56 84 GLU A O 1
ATOM 690 N N . ARG A 1 85 ? -16.501 -2.749 -0.238 1.00 69.12 85 ARG A N 1
ATOM 691 C CA . ARG A 1 85 ? -16.037 -2.075 -1.447 1.00 69.12 85 ARG A CA 1
ATOM 692 C C . ARG A 1 85 ? -16.039 -0.572 -1.184 1.00 69.12 85 ARG A C 1
ATOM 694 O O . ARG A 1 85 ? -17.102 0.031 -1.074 1.00 69.12 85 ARG A O 1
ATOM 701 N N . THR A 1 86 ? -14.851 0.036 -1.136 1.00 67.06 86 THR A N 1
ATOM 702 C CA . THR A 1 86 ? -14.748 1.497 -1.042 1.00 67.06 86 THR A CA 1
ATOM 703 C C . THR A 1 86 ? -15.543 2.119 -2.189 1.00 67.06 86 THR A C 1
ATOM 705 O O . THR A 1 86 ? -15.322 1.774 -3.356 1.00 67.06 86 THR A O 1
ATOM 708 N N . SER A 1 87 ? -16.522 2.966 -1.859 1.00 62.50 87 SER A N 1
ATOM 709 C CA . SER A 1 87 ? -17.389 3.594 -2.853 1.00 62.50 87 SER A CA 1
ATOM 710 C C . SER A 1 87 ? -16.534 4.327 -3.881 1.00 62.50 87 SER A C 1
ATOM 712 O O . SER A 1 87 ? -15.628 5.087 -3.531 1.00 62.50 87 SER A O 1
ATOM 714 N N . THR A 1 88 ? -16.802 4.077 -5.159 1.00 61.25 88 THR A N 1
ATOM 715 C CA . THR A 1 88 ? -16.224 4.868 -6.243 1.00 61.25 88 THR A CA 1
ATOM 716 C C . THR A 1 88 ? -16.862 6.252 -6.130 1.00 61.25 88 THR A C 1
ATOM 718 O O . THR A 1 88 ? -18.084 6.360 -6.157 1.00 61.25 88 THR A O 1
ATOM 721 N N . LYS A 1 89 ? -16.070 7.294 -5.860 1.00 59.53 89 LYS A N 1
ATOM 722 C CA . LYS A 1 89 ? -16.565 8.670 -5.945 1.00 59.53 89 LYS A CA 1
ATOM 723 C C . LYS A 1 89 ? -16.567 9.024 -7.428 1.00 59.53 89 LYS A C 1
ATOM 725 O O . LYS A 1 89 ? -15.495 9.217 -7.989 1.00 59.53 89 LYS A O 1
ATOM 730 N N . ASP A 1 90 ? -17.745 9.038 -8.043 1.00 51.62 90 ASP A N 1
ATOM 731 C CA . ASP A 1 90 ? -17.969 9.716 -9.318 1.00 51.62 90 ASP A CA 1
ATOM 732 C C . ASP A 1 90 ? -17.901 11.226 -9.029 1.00 51.62 90 ASP A C 1
ATOM 734 O O . ASP A 1 90 ? -18.837 11.800 -8.468 1.00 51.62 90 ASP A O 1
ATOM 738 N N . VAL A 1 91 ? -16.746 11.837 -9.293 1.00 49.31 91 VAL A N 1
ATOM 739 C CA . VAL A 1 91 ? -16.574 13.296 -9.361 1.00 49.31 91 VAL A CA 1
ATOM 740 C C . VAL A 1 91 ? -16.301 13.647 -10.808 1.00 49.31 91 VAL A C 1
ATOM 742 O O . VAL A 1 91 ? -15.457 12.944 -11.408 1.00 49.31 91 VAL A O 1
#

Sequence (91 aa):
MGSSHSAQPENRKAEEDKMQQPDATTQTNDDDEPDEWDKRIFSTGCSEENAKMTDCYFEKKDWRACTSEMQQFKECWKRHGNEERTSTKDV

pLDDT: mean 74.86, std 21.27, range [40.5, 97.75]

Foldseek 3Di:
DDDDDDDYDDDDDDDDDDDDDPPPDDPDDPVPDDDPVLVVCVVLVLNVLVVLQVVVCVVPVDSVSSVVSVVSSVVSNVVSVVPPDDDDPPD

Secondary structure (DSSP, 8-state):
------------------------------TTSPPHHHHHHHHHT-HHHHHHHHHHHHHHS-GGGGHHHHHHHHHHHHHTTTTS-PPP---

Radius of gyration: 26.19 Å; chains: 1; bounding box: 53×44×69 Å